Protein AF-A0A7W4J433-F1 (afdb_monomer)

Radius of gyration: 26.14 Å; Cα contacts (8 Å, |Δi|>4): 39; chains: 1; bounding box: 35×67×59 Å

Structure (mmCIF, N/CA/C/O backbone):
data_AF-A0A7W4J433-F1
#
_entry.id   AF-A0A7W4J433-F1
#
loop_
_atom_site.group_PDB
_atom_site.id
_atom_site.type_symbol
_atom_site.label_atom_id
_atom_site.label_alt_id
_atom_site.label_comp_id
_atom_site.label_asym_id
_atom_site.label_entity_id
_atom_site.label_seq_id
_atom_site.pdbx_PDB_ins_code
_atom_site.Cartn_x
_atom_site.Cartn_y
_atom_site.Cartn_z
_atom_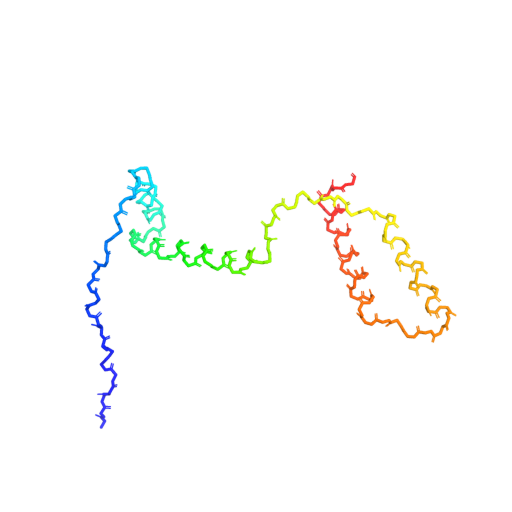site.occupancy
_atom_site.B_iso_or_equiv
_atom_site.auth_seq_id
_atom_site.auth_comp_id
_atom_site.auth_asym_id
_atom_site.auth_atom_id
_atom_site.pdbx_PDB_model_num
ATOM 1 N N . MET A 1 1 ? 17.910 -39.951 20.956 1.00 39.19 1 MET A N 1
ATOM 2 C CA . MET A 1 1 ? 17.774 -38.640 20.286 1.00 39.19 1 MET A CA 1
ATOM 3 C C . MET A 1 1 ? 17.010 -38.864 18.997 1.00 39.19 1 MET A C 1
ATOM 5 O O . MET A 1 1 ? 17.552 -39.471 18.088 1.00 39.19 1 MET A O 1
ATOM 9 N N . THR A 1 2 ? 15.725 -38.519 18.962 1.00 42.88 2 THR A N 1
ATOM 10 C CA . THR A 1 2 ? 14.858 -38.714 17.793 1.00 42.88 2 THR A CA 1
ATOM 11 C C . THR A 1 2 ? 14.587 -37.360 17.156 1.00 42.88 2 THR A C 1
ATOM 13 O O . THR A 1 2 ? 13.868 -36.534 17.714 1.00 42.88 2 THR A O 1
ATOM 16 N N . ASP A 1 3 ? 15.205 -37.135 16.001 1.00 42.53 3 ASP A N 1
ATOM 17 C CA . ASP A 1 3 ? 14.925 -35.998 15.134 1.00 42.53 3 ASP A CA 1
ATOM 18 C C . ASP A 1 3 ? 13.514 -36.168 14.544 1.00 42.53 3 ASP A C 1
ATOM 20 O O . ASP A 1 3 ? 13.240 -37.108 13.797 1.00 42.53 3 ASP A O 1
ATOM 24 N N . LYS A 1 4 ? 12.585 -35.310 14.971 1.00 59.88 4 LYS A N 1
ATOM 25 C CA . LYS A 1 4 ? 11.200 -35.251 14.482 1.00 59.88 4 LYS A CA 1
ATOM 26 C C . LYS A 1 4 ? 10.920 -33.930 13.767 1.00 59.88 4 LYS A C 1
ATOM 28 O O . LYS A 1 4 ? 9.800 -33.439 13.842 1.00 59.88 4 LYS A O 1
ATOM 33 N N . ASN A 1 5 ? 11.900 -33.345 13.080 1.00 50.84 5 ASN A N 1
ATOM 34 C CA . ASN A 1 5 ? 11.664 -32.107 12.338 1.00 50.84 5 ASN A CA 1
ATOM 35 C C . ASN A 1 5 ? 12.029 -32.215 10.857 1.00 50.84 5 ASN A C 1
ATOM 37 O O . ASN A 1 5 ? 12.592 -31.300 10.260 1.00 5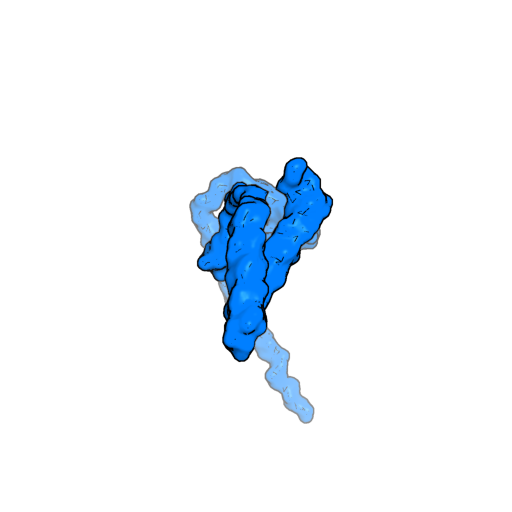0.84 5 ASN A O 1
ATOM 41 N N . SER A 1 6 ? 11.619 -33.320 10.229 1.00 47.25 6 SER A N 1
ATOM 42 C CA . SER A 1 6 ? 11.509 -33.373 8.773 1.00 47.25 6 SER A CA 1
ATOM 43 C C . SER A 1 6 ? 10.305 -32.525 8.355 1.00 47.25 6 SER A C 1
ATOM 45 O O . SER A 1 6 ? 9.164 -32.991 8.298 1.00 47.25 6 SER A O 1
ATOM 47 N N . VAL A 1 7 ? 10.565 -31.230 8.153 1.00 59.53 7 VAL A N 1
ATOM 48 C CA . VAL A 1 7 ? 9.625 -30.268 7.581 1.00 59.53 7 VAL A CA 1
ATOM 49 C C . VAL A 1 7 ? 9.120 -30.879 6.280 1.00 59.53 7 VAL A C 1
ATOM 51 O O . VAL A 1 7 ? 9.881 -31.047 5.327 1.00 59.53 7 VAL A O 1
ATOM 54 N N . HIS A 1 8 ? 7.841 -31.258 6.260 1.00 49.12 8 HIS A N 1
ATOM 55 C CA . HIS A 1 8 ? 7.146 -31.647 5.043 1.00 49.12 8 HIS A CA 1
ATOM 56 C C . HIS A 1 8 ? 7.218 -30.458 4.088 1.00 49.12 8 HIS A C 1
ATOM 58 O O . HIS A 1 8 ? 6.381 -29.554 4.124 1.00 49.12 8 HIS A O 1
ATOM 64 N N . THR A 1 9 ? 8.239 -30.450 3.236 1.00 54.84 9 THR A N 1
ATOM 65 C CA . THR A 1 9 ? 8.313 -29.571 2.078 1.00 54.84 9 THR A CA 1
ATOM 66 C C . THR A 1 9 ? 7.271 -30.119 1.121 1.00 54.84 9 THR A C 1
ATOM 68 O O . THR A 1 9 ? 7.573 -30.925 0.245 1.00 54.84 9 THR A O 1
ATOM 71 N N . GLN A 1 10 ? 5.998 -29.807 1.389 1.00 56.47 10 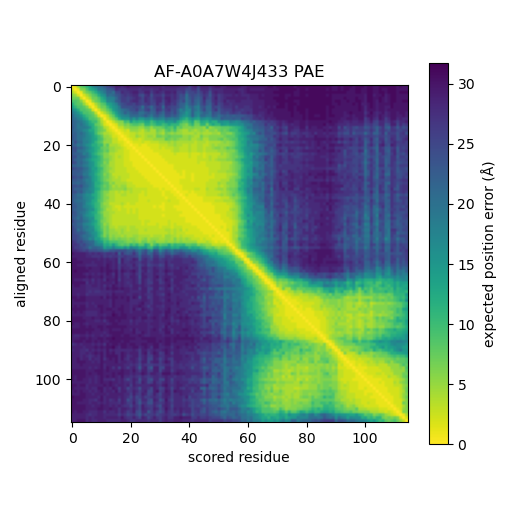GLN A N 1
ATOM 72 C CA . GLN A 1 10 ? 4.919 -30.161 0.490 1.00 56.47 10 GLN A CA 1
ATOM 73 C C . GLN A 1 10 ? 5.322 -29.633 -0.875 1.00 56.47 10 GLN A C 1
ATOM 75 O O . GLN A 1 10 ? 5.508 -28.428 -1.046 1.00 56.47 10 GLN A O 1
ATOM 80 N N . ASN A 1 11 ? 5.502 -30.558 -1.813 1.00 54.84 11 ASN A N 1
ATOM 81 C CA . ASN A 1 11 ? 5.726 -30.273 -3.215 1.00 54.84 11 ASN A CA 1
ATOM 82 C C . ASN A 1 11 ? 4.439 -29.629 -3.750 1.00 54.84 11 ASN A C 1
ATOM 84 O O . ASN A 1 11 ? 3.569 -30.292 -4.313 1.00 54.84 11 ASN A O 1
ATOM 88 N N . LYS A 1 12 ? 4.243 -28.348 -3.423 1.00 65.69 12 LYS A N 1
ATOM 89 C CA . LYS A 1 12 ? 3.095 -27.566 -3.850 1.00 65.69 12 LYS A CA 1
ATOM 90 C C . LYS A 1 12 ? 3.285 -27.349 -5.335 1.00 65.69 12 LYS A C 1
ATOM 92 O O . LYS A 1 12 ? 4.181 -26.615 -5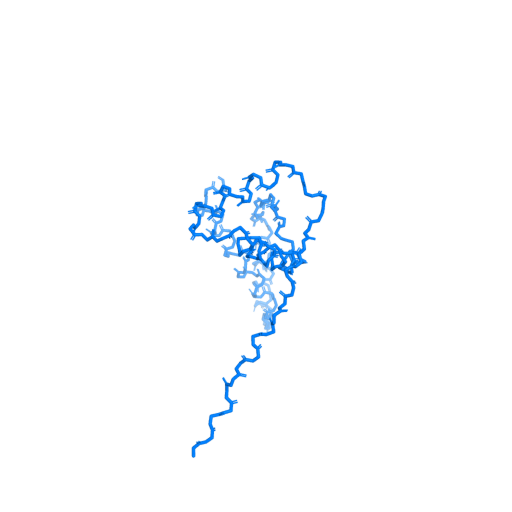.744 1.00 65.69 12 LYS A O 1
ATOM 97 N N . ILE A 1 13 ? 2.448 -28.019 -6.121 1.00 76.12 13 ILE A N 1
ATOM 98 C CA . ILE A 1 13 ? 2.380 -27.824 -7.565 1.00 76.12 13 ILE A CA 1
ATOM 99 C C . ILE A 1 13 ? 2.315 -26.309 -7.811 1.00 76.12 13 ILE A C 1
ATOM 101 O O . ILE A 1 13 ? 1.422 -25.653 -7.261 1.00 76.12 13 ILE A O 1
ATOM 105 N N . PRO A 1 14 ? 3.258 -25.733 -8.577 1.00 74.56 14 PRO A N 1
ATOM 106 C CA . PRO A 1 14 ? 3.270 -24.307 -8.830 1.00 74.56 14 PRO A CA 1
ATOM 107 C C . PRO A 1 14 ? 2.004 -23.941 -9.601 1.00 74.56 14 PRO A C 1
ATOM 109 O O . PRO A 1 14 ? 1.794 -24.324 -10.752 1.00 74.56 14 PRO A O 1
ATOM 112 N N . TRP A 1 15 ? 1.124 -23.215 -8.930 1.00 78.50 15 TRP A N 1
ATOM 113 C CA . TRP A 1 15 ? -0.046 -22.612 -9.537 1.00 78.50 15 TRP A CA 1
ATOM 114 C C . TRP A 1 15 ? 0.362 -21.602 -10.618 1.00 78.50 15 TRP A C 1
ATOM 116 O O . TRP A 1 15 ? 1.357 -20.888 -10.499 1.00 78.50 15 TRP A O 1
ATOM 126 N N . SER A 1 16 ? -0.411 -21.560 -11.703 1.00 82.06 16 SER A N 1
ATOM 127 C CA . SER A 1 16 ? -0.202 -20.635 -12.820 1.00 82.06 16 SER A CA 1
ATOM 128 C C . SER A 1 16 ? -1.377 -19.673 -12.926 1.00 82.06 16 SER A C 1
ATOM 130 O O . SER A 1 16 ? -2.528 -20.102 -12.986 1.00 82.06 16 SER A O 1
ATOM 132 N N . ILE A 1 17 ? -1.091 -18.374 -13.002 1.00 81.69 17 ILE A N 1
ATOM 133 C CA . ILE A 1 17 ? -2.110 -17.331 -13.151 1.00 81.69 17 ILE A CA 1
ATOM 134 C C . ILE A 1 17 ? -2.316 -17.056 -14.647 1.00 81.69 17 ILE A C 1
ATOM 136 O O . ILE A 1 17 ? -1.391 -16.656 -15.357 1.00 81.69 17 ILE A O 1
ATOM 140 N N . ARG A 1 18 ? -3.532 -17.301 -15.146 1.00 87.75 18 ARG A N 1
ATOM 141 C CA . ARG A 1 18 ? -3.931 -17.033 -16.539 1.00 87.75 18 ARG A CA 1
ATOM 142 C C . ARG A 1 18 ? -4.531 -15.626 -16.666 1.00 87.75 18 ARG A C 1
ATOM 144 O O . ARG A 1 18 ? -5.028 -15.078 -15.691 1.00 87.75 18 ARG A O 1
ATOM 151 N N . GLY A 1 19 ? -4.492 -15.052 -17.871 1.00 87.06 19 GLY A N 1
ATOM 152 C CA . GLY A 1 19 ? -5.144 -13.765 -18.172 1.00 87.06 19 GLY A CA 1
ATOM 153 C C . GLY A 1 19 ? -4.366 -12.503 -17.773 1.00 87.06 19 GLY A C 1
ATOM 154 O O . GLY A 1 19 ? -4.930 -11.415 -17.782 1.00 87.06 19 GLY A O 1
ATOM 155 N N . ILE A 1 20 ? -3.078 -12.615 -17.438 1.00 88.50 20 ILE A N 1
ATOM 156 C CA . ILE A 1 20 ? -2.232 -11.452 -17.132 1.00 88.50 20 ILE A CA 1
ATOM 157 C C . ILE A 1 20 ? -1.845 -10.736 -18.432 1.00 88.50 20 ILE A C 1
ATOM 159 O O . ILE A 1 20 ? -1.381 -11.374 -19.380 1.00 88.50 20 ILE A O 1
ATOM 163 N N . SER A 1 21 ? -1.988 -9.407 -18.468 1.00 91.44 21 SER A N 1
ATOM 164 C CA . SER A 1 21 ? -1.570 -8.612 -19.625 1.00 91.44 21 SER A CA 1
ATOM 165 C C . SER A 1 21 ? -0.049 -8.704 -19.851 1.00 91.44 21 SER A C 1
ATOM 167 O O . SER A 1 21 ? 0.720 -8.756 -18.882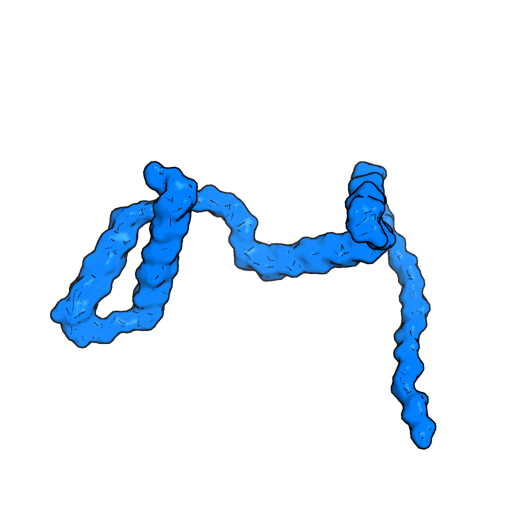 1.00 91.44 21 SER A O 1
ATOM 169 N N . PRO A 1 22 ? 0.432 -8.674 -21.110 1.00 90.88 22 PRO A N 1
ATOM 170 C CA . PRO A 1 22 ? 1.868 -8.718 -21.397 1.00 90.88 22 PRO A CA 1
ATOM 171 C C . PRO A 1 22 ? 2.652 -7.617 -20.671 1.00 90.88 22 PRO A C 1
ATOM 173 O O . PRO A 1 22 ? 3.738 -7.864 -20.150 1.00 90.88 22 PRO A O 1
ATOM 176 N N . ASN A 1 23 ? 2.059 -6.426 -20.554 1.00 90.44 23 ASN A N 1
ATOM 177 C CA . ASN A 1 23 ? 2.658 -5.287 -19.861 1.00 90.44 23 ASN A CA 1
ATOM 178 C C . ASN A 1 23 ? 2.859 -5.557 -18.365 1.00 90.44 23 ASN A C 1
ATOM 180 O O . ASN A 1 23 ? 3.937 -5.283 -17.838 1.00 90.44 23 ASN A O 1
ATOM 184 N N . ALA A 1 24 ? 1.865 -6.136 -17.684 1.00 89.56 24 ALA A N 1
ATOM 185 C CA . ALA A 1 24 ? 1.975 -6.475 -16.266 1.00 89.56 24 ALA A CA 1
ATOM 186 C C . ALA A 1 24 ? 3.050 -7.545 -16.020 1.00 89.56 24 ALA A C 1
ATOM 188 O O . ALA A 1 24 ? 3.833 -7.433 -15.077 1.00 89.56 24 ALA A O 1
ATOM 189 N N . LYS A 1 25 ? 3.152 -8.542 -16.910 1.00 90.94 25 LYS A N 1
ATOM 190 C CA . LYS A 1 25 ? 4.201 -9.572 -16.846 1.00 90.94 25 LYS A CA 1
ATOM 191 C C . LYS A 1 25 ? 5.602 -8.974 -17.016 1.00 90.94 25 LYS A C 1
ATOM 193 O O . LYS A 1 25 ? 6.509 -9.299 -16.245 1.00 90.94 25 LYS A O 1
ATOM 198 N N . SER A 1 26 ? 5.778 -8.086 -17.994 1.00 92.06 26 SER A N 1
ATOM 199 C CA . SER A 1 26 ? 7.041 -7.375 -18.220 1.00 92.06 26 SER A CA 1
ATOM 200 C C . SER A 1 26 ? 7.411 -6.493 -17.029 1.00 92.06 26 SER A C 1
ATOM 202 O O . SER A 1 26 ? 8.555 -6.518 -16.581 1.00 92.06 26 SER A O 1
ATOM 204 N N . PHE A 1 27 ? 6.442 -5.773 -16.461 1.00 92.94 27 PHE A N 1
ATOM 205 C CA . PHE A 1 27 ? 6.656 -4.937 -15.283 1.00 92.94 27 PHE A CA 1
ATOM 206 C C . PHE A 1 27 ? 7.109 -5.761 -14.074 1.00 92.94 27 PHE A C 1
ATOM 208 O O . PHE A 1 27 ? 8.145 -5.453 -13.487 1.00 92.94 27 PHE A O 1
ATOM 215 N N . ALA A 1 28 ? 6.399 -6.848 -13.755 1.00 91.44 28 ALA A N 1
ATOM 216 C CA . ALA A 1 28 ? 6.770 -7.753 -12.668 1.00 91.44 28 ALA A CA 1
ATOM 217 C C . ALA A 1 28 ? 8.191 -8.307 -12.850 1.00 91.44 28 ALA A C 1
ATOM 219 O O . ALA A 1 28 ? 8.984 -8.314 -11.914 1.00 91.44 28 ALA A O 1
ATOM 220 N N . SER A 1 29 ? 8.549 -8.691 -14.079 1.00 92.25 29 SER A N 1
ATOM 221 C CA . SER A 1 29 ? 9.886 -9.208 -14.399 1.00 92.25 29 SER A CA 1
ATOM 222 C C . SER A 1 29 ? 10.986 -8.163 -14.186 1.00 92.25 29 SER A C 1
ATOM 224 O O . SER A 1 29 ? 12.045 -8.470 -13.640 1.00 92.25 29 SER A O 1
ATOM 226 N N . VAL A 1 30 ? 10.746 -6.913 -14.593 1.00 95.06 30 VAL A N 1
ATOM 227 C CA . VAL A 1 30 ? 11.699 -5.810 -14.399 1.00 95.06 30 VAL A CA 1
ATOM 228 C C . VAL A 1 30 ? 11.873 -5.489 -12.918 1.00 95.06 30 VAL A C 1
ATOM 230 O O . VAL A 1 30 ? 13.003 -5.292 -12.474 1.00 95.06 30 VAL A O 1
ATOM 233 N N . GLN A 1 31 ? 10.782 -5.440 -12.154 1.00 92.50 31 GLN A N 1
ATOM 234 C CA . GLN A 1 31 ? 10.838 -5.098 -10.735 1.00 92.50 31 GLN A CA 1
ATOM 235 C C . GLN A 1 31 ? 11.456 -6.213 -9.892 1.00 92.50 31 GLN A C 1
ATOM 237 O O . GLN A 1 31 ? 12.294 -5.924 -9.042 1.00 92.50 31 GLN A O 1
ATOM 242 N N . ALA A 1 32 ? 11.145 -7.476 -10.190 1.00 93.44 32 ALA A N 1
ATOM 243 C CA . ALA A 1 32 ? 11.803 -8.623 -9.572 1.00 93.44 32 ALA A CA 1
ATOM 244 C C . ALA A 1 32 ? 13.321 -8.581 -9.806 1.00 93.44 32 ALA A C 1
ATOM 246 O O . ALA A 1 32 ? 14.102 -8.674 -8.861 1.00 93.44 32 ALA A O 1
ATOM 247 N N . ARG A 1 33 ? 13.746 -8.305 -11.051 1.00 93.81 33 ARG A N 1
ATOM 248 C CA . ARG A 1 33 ? 15.168 -8.154 -11.394 1.00 93.81 33 ARG A CA 1
ATOM 249 C C . ARG A 1 33 ? 15.835 -7.001 -10.644 1.00 93.81 33 ARG A C 1
ATOM 251 O O . ARG A 1 33 ? 16.968 -7.152 -10.206 1.00 93.81 33 ARG A O 1
ATOM 258 N N . LYS A 1 34 ? 15.153 -5.861 -10.483 1.00 93.31 34 LYS A N 1
ATOM 259 C CA . LYS A 1 34 ? 15.661 -4.720 -9.699 1.00 93.31 34 LYS A CA 1
ATOM 260 C C . LYS A 1 34 ? 15.810 -5.050 -8.216 1.00 93.31 34 LYS A C 1
ATOM 262 O O . LYS A 1 34 ? 16.751 -4.580 -7.591 1.00 93.31 34 LYS A O 1
ATOM 267 N N . ALA A 1 35 ? 14.890 -5.839 -7.674 1.00 90.00 35 ALA A N 1
ATOM 268 C CA . ALA A 1 35 ? 14.911 -6.281 -6.286 1.00 90.00 35 ALA A CA 1
ATOM 269 C C . ALA A 1 35 ? 15.859 -7.472 -6.040 1.00 90.00 35 ALA A C 1
ATOM 271 O O . ALA A 1 35 ? 16.060 -7.848 -4.892 1.00 90.00 35 ALA A O 1
ATOM 272 N N . GLY A 1 36 ? 16.445 -8.059 -7.092 1.00 94.44 36 GLY A N 1
ATOM 273 C CA . GLY A 1 36 ? 17.339 -9.214 -6.975 1.00 94.44 36 GLY A CA 1
ATOM 274 C C . GLY A 1 36 ? 16.635 -10.512 -6.565 1.00 94.44 36 GLY A C 1
ATOM 275 O O . GLY A 1 36 ? 17.297 -11.439 -6.110 1.00 94.44 36 GLY A O 1
ATOM 276 N N . ILE A 1 37 ? 15.311 -10.584 -6.723 1.00 93.56 37 ILE A N 1
ATOM 277 C CA . ILE A 1 37 ? 14.482 -11.733 -6.334 1.00 93.56 37 ILE A CA 1
ATOM 278 C C . ILE A 1 37 ? 13.799 -12.360 -7.548 1.00 93.56 37 ILE A C 1
ATOM 280 O O . ILE A 1 37 ? 13.770 -11.794 -8.647 1.00 93.56 37 ILE A O 1
ATOM 284 N N . ASN A 1 38 ? 13.236 -13.552 -7.362 1.00 93.12 38 ASN A N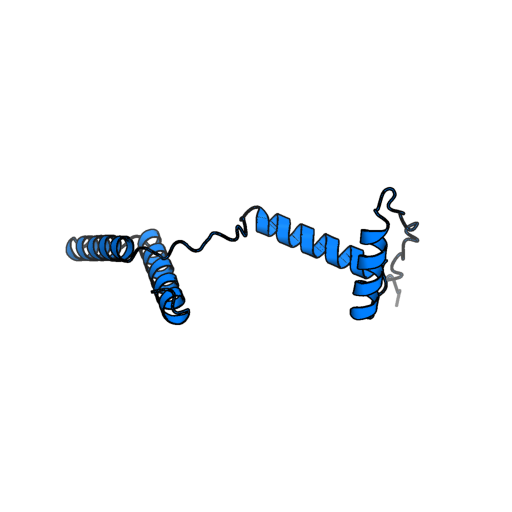 1
ATOM 285 C CA . ASN A 1 38 ? 12.508 -14.220 -8.432 1.00 93.12 38 ASN A CA 1
ATOM 286 C C . ASN A 1 38 ? 11.133 -13.553 -8.670 1.00 93.12 38 ASN A C 1
ATOM 288 O O . ASN A 1 38 ? 10.580 -12.876 -7.803 1.00 93.12 38 ASN A O 1
ATOM 292 N N . VAL A 1 39 ? 10.560 -13.742 -9.863 1.00 90.31 39 VAL A N 1
ATOM 293 C CA . VAL A 1 39 ? 9.284 -13.098 -10.233 1.00 90.31 39 VAL A CA 1
ATOM 294 C C . VAL A 1 39 ? 8.122 -13.568 -9.356 1.00 90.31 39 VAL A C 1
ATOM 296 O O . VAL A 1 39 ? 7.258 -12.764 -9.021 1.00 90.31 39 VAL A O 1
ATOM 299 N N . GLY A 1 40 ? 8.087 -14.847 -8.976 1.00 88.44 40 GLY A N 1
ATOM 300 C CA . GLY A 1 40 ? 7.026 -15.399 -8.130 1.00 88.44 40 GLY A CA 1
ATOM 301 C C . GLY A 1 40 ? 7.036 -14.808 -6.722 1.00 88.44 40 GLY A C 1
ATOM 302 O O . GLY A 1 40 ? 5.996 -14.388 -6.232 1.00 88.44 40 GLY A O 1
ATOM 303 N N . GLU A 1 41 ? 8.216 -14.697 -6.123 1.00 89.38 41 GLU A N 1
ATOM 304 C CA . GLU A 1 41 ? 8.470 -14.089 -4.818 1.00 89.38 41 GLU A CA 1
ATOM 305 C C . GLU A 1 41 ? 8.156 -12.593 -4.839 1.00 89.38 41 GLU A C 1
ATOM 307 O O . GLU A 1 41 ? 7.496 -12.077 -3.941 1.00 89.38 41 GLU A O 1
ATOM 312 N N . TRP A 1 42 ? 8.525 -11.895 -5.915 1.00 93.25 42 TRP A N 1
ATOM 313 C CA . TRP A 1 42 ? 8.129 -10.501 -6.091 1.00 93.25 42 TRP A CA 1
ATOM 314 C C . TRP A 1 42 ? 6.603 -10.338 -6.152 1.00 93.25 42 TRP A C 1
ATOM 316 O O . TRP A 1 42 ? 6.049 -9.442 -5.515 1.00 93.25 42 TRP A O 1
ATOM 326 N N . VAL A 1 43 ? 5.908 -11.216 -6.885 1.00 91.38 43 VAL A N 1
ATOM 327 C CA . VAL A 1 43 ? 4.437 -11.211 -6.965 1.00 91.38 43 VAL A CA 1
ATOM 328 C C . VAL A 1 43 ? 3.811 -11.545 -5.610 1.00 91.38 43 VAL A C 1
ATOM 330 O O . VAL A 1 43 ? 2.838 -10.902 -5.223 1.00 91.38 43 VAL A O 1
ATOM 333 N N . GLU A 1 44 ? 4.365 -12.503 -4.870 1.00 89.75 44 GLU A N 1
ATOM 334 C CA . GLU A 1 44 ? 3.921 -12.851 -3.520 1.00 89.75 44 GLU A CA 1
ATOM 335 C C . GLU A 1 44 ? 4.002 -11.644 -2.581 1.00 89.75 44 GLU A C 1
ATOM 337 O O . GLU A 1 44 ? 2.996 -11.271 -1.971 1.00 89.75 44 GLU A O 1
ATOM 342 N N . LEU A 1 45 ? 5.156 -10.973 -2.531 1.00 91.00 45 LEU A N 1
ATOM 343 C CA . LEU A 1 45 ? 5.346 -9.769 -1.724 1.00 91.00 45 LEU A CA 1
ATOM 344 C C . LEU A 1 45 ? 4.379 -8.656 -2.132 1.00 91.00 45 LEU A C 1
ATOM 346 O O . LEU A 1 45 ? 3.749 -8.054 -1.265 1.00 91.00 45 LEU A O 1
ATOM 350 N N . ALA A 1 46 ? 4.198 -8.424 -3.433 1.00 89.56 46 ALA A N 1
ATOM 351 C CA . ALA A 1 46 ? 3.282 -7.404 -3.935 1.00 89.56 46 ALA A CA 1
ATOM 352 C C . ALA A 1 46 ? 1.817 -7.691 -3.554 1.00 89.56 46 ALA A C 1
ATOM 354 O O . ALA A 1 46 ? 1.089 -6.775 -3.168 1.00 89.56 46 ALA A O 1
ATOM 355 N N . ILE A 1 47 ? 1.376 -8.954 -3.618 1.00 90.12 47 ILE A N 1
ATOM 356 C CA . ILE A 1 47 ? 0.026 -9.363 -3.198 1.00 90.12 47 ILE A CA 1
ATOM 357 C C . ILE A 1 47 ? -0.142 -9.179 -1.690 1.00 90.12 47 ILE A C 1
ATOM 359 O O . ILE A 1 47 ? -1.164 -8.650 -1.253 1.00 90.12 47 ILE A O 1
ATOM 363 N N . LEU A 1 48 ? 0.841 -9.592 -0.888 1.00 90.69 48 LEU A N 1
ATOM 364 C CA . LEU A 1 48 ? 0.796 -9.449 0.567 1.00 90.69 48 LEU A CA 1
ATOM 365 C C . LEU A 1 48 ? 0.802 -7.981 0.992 1.00 90.69 48 LEU A C 1
ATOM 367 O O . LEU A 1 48 ? 0.033 -7.596 1.873 1.00 90.69 48 LEU A O 1
ATOM 371 N N . GLU A 1 49 ? 1.625 -7.153 0.354 1.00 88.25 49 GLU A N 1
ATOM 372 C CA . GLU A 1 49 ? 1.665 -5.714 0.586 1.00 88.25 49 GLU A CA 1
ATOM 373 C C . GLU A 1 49 ? 0.329 -5.075 0.215 1.00 88.25 49 GLU A C 1
ATOM 375 O O . GLU A 1 49 ? -0.241 -4.337 1.016 1.00 88.25 49 GLU A O 1
ATOM 380 N N . LYS A 1 50 ? -0.225 -5.417 -0.953 1.00 86.75 50 LYS A N 1
ATOM 381 C CA . LYS A 1 50 ? -1.537 -4.939 -1.386 1.00 86.75 50 LYS A CA 1
ATOM 382 C C . LYS A 1 50 ? -2.640 -5.377 -0.426 1.00 86.75 50 LYS A C 1
ATOM 384 O O . LYS A 1 50 ? -3.422 -4.540 -0.003 1.00 86.75 50 LYS A O 1
ATOM 389 N N . ALA A 1 51 ? -2.666 -6.638 -0.002 1.00 84.62 51 ALA A N 1
ATOM 390 C CA . ALA A 1 51 ? -3.647 -7.148 0.953 1.00 84.62 51 ALA A CA 1
ATOM 391 C C . ALA A 1 51 ? -3.500 -6.504 2.339 1.00 84.62 51 ALA A C 1
ATOM 393 O O . ALA A 1 51 ? -4.499 -6.215 2.998 1.00 84.62 51 ALA A O 1
ATOM 394 N N . LYS A 1 52 ? -2.268 -6.245 2.792 1.00 84.06 52 LYS A N 1
ATOM 395 C CA . LYS A 1 52 ? -1.997 -5.497 4.024 1.00 84.06 52 LYS A CA 1
ATOM 396 C C . LYS A 1 52 ? -2.488 -4.060 3.894 1.00 84.06 52 LYS A C 1
ATOM 398 O O . LYS A 1 52 ? -3.168 -3.599 4.804 1.00 84.06 52 LYS A O 1
ATOM 403 N N . ASN A 1 53 ? -2.189 -3.406 2.774 1.00 76.94 53 ASN A N 1
ATOM 404 C CA . ASN A 1 53 ? -2.614 -2.046 2.453 1.00 76.94 53 ASN A CA 1
ATOM 405 C C . ASN A 1 53 ? -4.127 -1.933 2.264 1.00 76.94 53 ASN A C 1
ATOM 407 O O . ASN A 1 53 ? -4.692 -0.907 2.607 1.00 76.94 53 ASN A O 1
ATOM 411 N N . ASP A 1 54 ? -4.799 -2.972 1.775 1.00 76.81 54 ASP A N 1
ATOM 412 C CA . ASP A 1 54 ? -6.254 -3.013 1.634 1.00 76.81 54 ASP A CA 1
ATOM 413 C C . ASP A 1 54 ? -6.923 -3.324 2.987 1.00 76.81 54 ASP A C 1
ATOM 415 O O . ASP A 1 54 ? -7.955 -2.743 3.314 1.00 76.81 54 ASP A O 1
ATOM 419 N N . ARG A 1 55 ? -6.308 -4.151 3.850 1.00 69.25 55 ARG A N 1
ATOM 420 C CA . ARG A 1 55 ? -6.757 -4.361 5.244 1.00 69.25 55 ARG A CA 1
ATOM 421 C C . ARG A 1 55 ? -6.575 -3.113 6.104 1.00 69.25 55 ARG A C 1
ATOM 423 O O . ARG A 1 55 ? -7.464 -2.773 6.880 1.00 69.25 55 ARG A O 1
ATOM 430 N N . SER A 1 56 ? -5.454 -2.409 5.964 1.00 59.91 56 SER A N 1
ATOM 431 C CA . SER A 1 56 ? -5.284 -1.077 6.549 1.00 59.91 56 SER A CA 1
ATOM 432 C C . SER A 1 56 ? -6.080 -0.013 5.783 1.00 59.91 56 SER A C 1
ATOM 434 O O . SER A 1 56 ? -6.415 1.012 6.360 1.00 59.91 56 SER A O 1
ATOM 436 N N . GLY A 1 57 ? -6.463 -0.281 4.534 1.00 50.38 57 GLY A N 1
ATOM 437 C CA . GLY A 1 57 ? -7.264 0.550 3.629 1.00 50.38 57 GLY A CA 1
ATOM 438 C C . GLY A 1 57 ? -8.781 0.413 3.789 1.00 50.38 57 GLY A C 1
ATOM 439 O O . GLY A 1 57 ? -9.513 1.281 3.324 1.00 50.38 57 GLY A O 1
ATOM 440 N N . GLY A 1 58 ? -9.265 -0.563 4.565 1.00 48.28 58 GLY A N 1
ATOM 441 C CA . GLY A 1 58 ? -10.558 -0.466 5.259 1.00 48.28 58 GLY A CA 1
ATOM 442 C C . GLY A 1 58 ? -10.575 0.685 6.279 1.00 48.28 58 GLY A C 1
ATOM 443 O O . GLY A 1 58 ? -11.631 1.172 6.671 1.00 48.28 58 GLY A O 1
ATOM 444 N N . ARG A 1 59 ? -9.391 1.191 6.646 1.00 49.56 59 ARG A N 1
ATOM 445 C CA . ARG A 1 59 ? -9.166 2.515 7.231 1.00 49.56 59 ARG A CA 1
ATOM 446 C C . ARG A 1 59 ? -8.501 3.413 6.181 1.00 49.56 59 ARG A C 1
ATOM 448 O O . ARG A 1 59 ? -7.432 3.958 6.409 1.00 49.56 59 ARG A O 1
ATOM 455 N N . SER A 1 60 ? -9.138 3.499 5.014 1.00 40.91 60 SER A N 1
ATOM 456 C CA . SER A 1 60 ? -8.929 4.458 3.928 1.00 40.91 60 SER A CA 1
ATOM 457 C C . SER A 1 60 ? -7.698 5.353 4.107 1.00 40.91 60 SER A C 1
ATOM 459 O O . SER A 1 60 ? -7.800 6.449 4.669 1.00 40.91 60 SER A O 1
ATOM 461 N N . VAL A 1 61 ? -6.562 4.947 3.533 1.00 44.44 61 VAL A N 1
ATOM 462 C CA . VAL A 1 61 ? -5.598 5.917 2.998 1.00 44.44 61 VAL A CA 1
ATOM 463 C C . VAL A 1 61 ? -6.232 6.474 1.727 1.00 44.44 61 VAL A C 1
ATOM 465 O O . VAL A 1 61 ? -5.774 6.271 0.609 1.00 44.44 61 VAL A O 1
ATOM 468 N N . ALA A 1 62 ? -7.355 7.170 1.903 1.00 42.38 62 ALA A N 1
ATOM 469 C CA . ALA A 1 62 ? -7.620 8.274 1.025 1.00 42.38 62 ALA A CA 1
ATOM 470 C C . ALA A 1 62 ? -6.370 9.143 1.153 1.00 42.38 62 ALA A C 1
ATOM 472 O O . ALA A 1 62 ? -6.000 9.549 2.262 1.00 42.38 62 ALA A O 1
ATOM 473 N N . VAL A 1 63 ? -5.743 9.455 0.027 1.00 45.16 63 VAL A N 1
ATOM 474 C CA . VAL A 1 63 ? -5.190 10.791 -0.145 1.00 45.16 63 VAL A CA 1
ATOM 475 C C . VAL A 1 63 ? -6.388 11.724 0.052 1.00 45.16 63 VAL A C 1
ATOM 477 O O . VAL A 1 63 ? -7.033 12.161 -0.891 1.00 45.16 63 VAL A O 1
ATOM 480 N N . LYS A 1 64 ? -6.800 11.918 1.312 1.00 44.34 64 LYS A N 1
ATOM 481 C CA . LYS A 1 64 ? -7.563 13.082 1.696 1.00 44.34 64 LYS A CA 1
ATOM 482 C C . LYS A 1 64 ? -6.591 14.176 1.336 1.00 44.34 64 LYS A C 1
ATOM 484 O O . LYS A 1 64 ? -5.533 14.262 1.961 1.00 44.34 64 LYS A O 1
ATOM 489 N N . GLU A 1 65 ? -6.936 14.962 0.325 1.00 44.41 65 GLU A N 1
ATOM 490 C CA . GLU A 1 65 ? -6.632 16.382 0.371 1.00 44.41 65 GLU A CA 1
ATOM 491 C C . GLU A 1 65 ? -6.727 16.768 1.846 1.00 44.41 65 GLU A C 1
ATOM 493 O O . GLU A 1 65 ? -7.795 16.650 2.465 1.00 44.41 65 GLU A O 1
ATOM 498 N N . GLN A 1 66 ? -5.572 17.013 2.464 1.00 49.41 66 GLN A N 1
ATOM 499 C CA . GLN A 1 66 ? -5.522 17.491 3.828 1.00 49.41 66 GLN A CA 1
ATOM 500 C C . GLN A 1 66 ? -6.144 18.871 3.729 1.00 49.41 66 GLN A C 1
ATOM 502 O O . GLN A 1 66 ? -5.455 19.840 3.434 1.00 49.41 66 GLN A O 1
ATOM 507 N N . LYS A 1 67 ? -7.475 18.947 3.864 1.00 55.03 67 LYS A N 1
ATOM 508 C CA . LYS A 1 67 ? -8.129 20.223 4.099 1.00 55.03 67 LYS A CA 1
ATOM 509 C C . LYS A 1 67 ? -7.390 20.804 5.298 1.00 55.03 67 LYS A C 1
ATOM 511 O O . LYS A 1 67 ? -7.331 20.099 6.315 1.00 55.03 67 LYS A O 1
ATOM 516 N N . PRO A 1 68 ? -6.779 21.991 5.156 1.00 58.09 68 PRO A N 1
ATOM 517 C CA . PRO A 1 68 ? -6.051 22.603 6.248 1.00 58.09 68 PRO A CA 1
ATOM 518 C C . PRO A 1 68 ? -6.980 22.617 7.454 1.00 58.09 68 PRO A C 1
ATOM 520 O O . PRO A 1 68 ? -8.177 22.906 7.327 1.00 58.09 68 PRO A O 1
ATOM 523 N N . VAL A 1 69 ? -6.464 22.172 8.597 1.00 63.22 69 VAL A N 1
ATOM 524 C CA . VAL A 1 69 ? -7.244 22.177 9.829 1.00 63.22 69 VAL A CA 1
ATOM 525 C C . VAL A 1 69 ? -7.632 23.627 10.101 1.00 63.22 69 VAL A C 1
ATOM 527 O O . VAL A 1 69 ? -6.770 24.468 10.332 1.00 63.22 69 VAL A O 1
ATOM 530 N N . ASP A 1 70 ? -8.930 23.918 10.039 1.00 68.81 70 ASP A N 1
ATOM 531 C CA . ASP A 1 70 ? -9.454 25.255 10.296 1.00 68.81 70 ASP A CA 1
ATOM 532 C C . ASP A 1 70 ? -9.166 25.636 11.755 1.00 68.81 70 ASP A C 1
ATOM 534 O O . ASP A 1 70 ? -9.700 25.034 12.694 1.00 68.81 70 ASP A O 1
ATOM 538 N N . ALA A 1 71 ? -8.294 26.629 11.944 1.00 66.56 71 ALA A N 1
ATOM 539 C CA . ALA A 1 71 ? -7.877 27.126 13.252 1.00 66.56 71 ALA A CA 1
ATOM 540 C C . ALA A 1 71 ? -9.074 27.562 14.120 1.00 66.56 71 ALA A C 1
ATOM 542 O O . ALA A 1 71 ? -9.026 27.453 15.348 1.00 66.56 71 ALA A O 1
ATOM 543 N N . THR A 1 72 ? -10.186 27.959 13.494 1.00 73.69 72 THR A N 1
ATOM 544 C CA . THR A 1 72 ? -11.434 28.334 14.171 1.00 73.69 72 THR A CA 1
ATOM 545 C C . THR A 1 72 ? -12.025 27.162 14.960 1.00 73.69 72 THR A C 1
ATOM 547 O O . THR A 1 72 ? -12.523 27.340 16.072 1.00 73.69 72 THR A O 1
ATOM 550 N N . GLN A 1 73 ? -11.918 25.938 14.432 1.00 70.62 73 GLN A N 1
ATOM 551 C CA . GLN A 1 73 ? -12.422 24.735 15.101 1.00 70.62 73 GLN A CA 1
ATOM 552 C C . GLN A 1 73 ? -11.584 24.357 16.325 1.00 70.62 73 GLN A C 1
ATOM 554 O O . GLN A 1 73 ? -12.121 23.831 17.299 1.00 70.62 73 GLN A O 1
ATOM 559 N N . VAL A 1 74 ? -10.278 24.636 16.294 1.00 77.25 74 VAL A N 1
ATOM 560 C CA . VAL A 1 74 ? -9.376 24.376 17.425 1.00 77.25 74 VAL A CA 1
ATOM 561 C C . VAL A 1 74 ? -9.652 25.355 18.563 1.00 77.25 74 VAL A C 1
ATOM 563 O O . VAL A 1 74 ? -9.747 24.931 19.715 1.00 77.25 74 VAL A O 1
ATOM 566 N N . ASN A 1 75 ? -9.874 26.631 18.240 1.00 79.38 75 ASN A N 1
ATOM 567 C CA . ASN A 1 75 ? -10.197 27.663 19.226 1.00 79.38 75 ASN A CA 1
ATOM 568 C C . ASN A 1 75 ? -11.525 27.382 19.945 1.00 79.38 75 ASN A C 1
ATOM 570 O O . ASN A 1 75 ? -11.571 27.422 21.171 1.00 79.38 75 ASN A O 1
ATOM 574 N N . GLY A 1 76 ? -12.581 26.985 19.223 1.00 82.88 76 GLY A N 1
ATOM 575 C CA . GLY A 1 76 ? -13.863 26.636 19.853 1.00 82.88 76 GLY A CA 1
ATOM 576 C C . GLY A 1 76 ? -13.773 25.441 20.814 1.00 82.88 76 GLY A C 1
ATOM 577 O O . GLY A 1 76 ? -14.480 25.381 21.821 1.00 82.88 76 GLY A O 1
ATOM 578 N N . LEU A 1 77 ? -12.873 24.494 20.537 1.00 78.62 77 LEU A N 1
ATOM 579 C CA . LEU A 1 77 ? -12.651 23.325 21.388 1.00 78.62 77 LEU A CA 1
ATOM 580 C C . LEU A 1 77 ? -11.819 23.673 22.634 1.00 78.62 77 LEU A C 1
ATOM 582 O O . LEU A 1 77 ? -12.055 23.116 23.708 1.00 78.62 77 LEU A O 1
ATOM 586 N N . LEU A 1 78 ? -10.889 24.622 22.500 1.00 82.19 78 LEU A N 1
ATOM 587 C CA . LEU A 1 78 ? -10.112 25.172 23.607 1.00 82.19 78 LEU A CA 1
ATOM 588 C C . LEU A 1 78 ? -11.005 25.974 24.566 1.00 82.19 78 LEU A C 1
ATOM 590 O O . LEU A 1 78 ? -10.948 25.746 25.773 1.00 82.19 78 LEU A O 1
ATOM 594 N N . ASP A 1 79 ? -11.904 26.801 24.031 1.00 84.06 79 ASP A N 1
ATOM 595 C CA . ASP A 1 79 ? -12.920 27.531 24.800 1.00 84.06 79 ASP A CA 1
ATOM 596 C C . ASP A 1 79 ? -13.845 26.582 25.570 1.00 84.06 79 ASP A C 1
ATOM 598 O O . ASP A 1 79 ? -14.192 26.829 26.725 1.00 84.06 79 ASP A O 1
ATOM 602 N N . MET A 1 80 ? -14.244 25.466 24.953 1.00 80.75 80 MET A N 1
ATOM 603 C CA . MET A 1 80 ? -15.068 24.457 25.617 1.00 80.75 80 MET A CA 1
ATOM 604 C C . MET A 1 80 ? -14.313 23.772 26.762 1.00 80.75 80 MET A C 1
ATOM 606 O O . MET A 1 80 ? -14.881 23.582 27.836 1.00 80.75 80 MET A O 1
ATOM 610 N N . MET A 1 81 ? -13.033 23.434 26.569 1.00 80.69 81 MET A N 1
ATOM 611 C CA . MET A 1 81 ? -12.193 22.892 27.643 1.00 80.69 81 MET A CA 1
ATOM 612 C C . MET A 1 81 ? -12.020 23.891 28.786 1.00 80.69 81 MET A C 1
ATOM 614 O O . MET A 1 81 ? -12.170 23.502 29.940 1.00 80.69 81 MET A O 1
ATOM 618 N N . GLN A 1 82 ? -11.771 25.165 28.476 1.00 81.44 82 GLN A N 1
ATOM 619 C CA . GLN A 1 82 ? -11.642 26.224 29.476 1.00 81.44 82 GLN A CA 1
ATOM 620 C C . GLN A 1 82 ? -12.935 26.420 30.274 1.00 81.44 82 GLN A C 1
ATOM 622 O O . GLN A 1 82 ? -12.891 26.530 31.499 1.00 81.44 82 GLN A O 1
ATOM 627 N N . LYS A 1 83 ? -14.096 26.387 29.610 1.00 83.25 83 LYS A N 1
ATOM 628 C CA . LYS A 1 83 ? -15.408 26.446 30.273 1.00 83.25 83 LYS A CA 1
ATOM 629 C C . LYS A 1 83 ? -15.657 25.233 31.167 1.00 83.25 83 LYS A C 1
ATOM 631 O O . LYS A 1 83 ? -16.149 25.404 32.276 1.00 83.25 83 LYS A O 1
ATOM 636 N N . LEU A 1 84 ? -15.268 24.032 30.734 1.00 80.00 84 LEU A N 1
ATOM 637 C CA . LEU A 1 84 ? -15.383 22.818 31.550 1.00 80.00 84 LEU A CA 1
ATOM 638 C C . LEU A 1 84 ? -14.494 22.889 32.797 1.00 80.00 84 LEU A C 1
ATOM 640 O O . LEU A 1 84 ? -14.982 22.650 33.902 1.00 80.00 84 LEU A O 1
ATOM 644 N N . THR A 1 85 ? -13.239 23.325 32.651 1.00 78.44 85 THR A N 1
ATOM 645 C CA . THR A 1 85 ? -12.336 23.529 33.794 1.00 78.44 85 THR A CA 1
ATOM 646 C C . THR A 1 85 ? -12.822 24.625 34.734 1.00 78.44 85 THR A C 1
ATOM 648 O O . THR A 1 85 ? -12.752 24.456 35.946 1.00 78.44 85 THR A O 1
ATOM 651 N N . ALA A 1 86 ? -13.367 25.721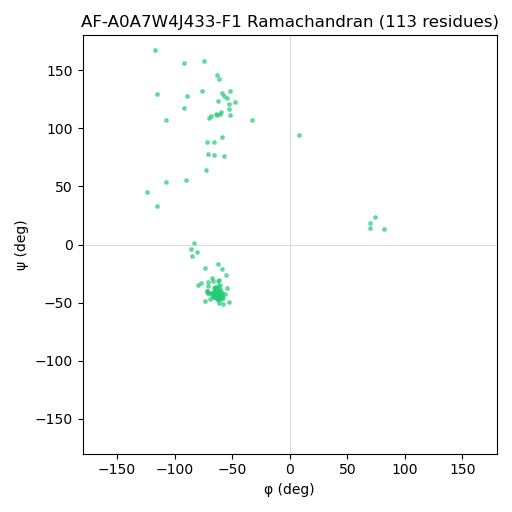 34.197 1.00 79.19 86 ALA A N 1
ATOM 652 C CA . ALA A 1 86 ? -13.936 26.804 34.996 1.00 79.19 86 ALA A CA 1
ATOM 653 C C . ALA A 1 86 ? -15.205 26.365 35.745 1.00 79.19 86 ALA A C 1
ATOM 655 O O . ALA A 1 86 ? -15.488 26.872 36.824 1.00 79.19 86 ALA A O 1
ATOM 656 N N . SER A 1 87 ? -15.946 25.396 35.200 1.00 79.38 87 SER A N 1
ATOM 657 C CA . SER A 1 87 ? -17.114 24.791 35.849 1.00 79.38 87 SER A CA 1
ATOM 658 C C . SER A 1 87 ? -16.778 23.672 36.845 1.00 79.38 87 SER A C 1
ATOM 660 O O . SER A 1 87 ? -17.692 23.083 37.415 1.00 79.38 87 SER A O 1
ATOM 662 N N . GLY A 1 88 ? -15.493 23.358 37.061 1.00 71.06 88 GLY A N 1
ATOM 663 C CA . GLY A 1 88 ? -15.059 22.312 37.996 1.00 71.06 88 GLY A CA 1
ATOM 664 C C . GLY A 1 88 ? -15.383 20.882 37.547 1.00 71.06 88 GLY A C 1
ATOM 665 O O . GLY A 1 88 ? -15.309 19.956 38.351 1.00 71.06 88 GLY A O 1
ATOM 666 N N . VAL A 1 89 ? -15.745 20.690 36.276 1.00 76.12 89 VAL A N 1
ATOM 667 C CA . VAL A 1 89 ? -16.054 19.378 35.697 1.00 76.12 89 VAL A CA 1
ATOM 668 C C . VAL A 1 89 ? -14.770 18.769 35.139 1.00 76.12 89 VAL A C 1
ATOM 670 O O . VAL A 1 89 ? -14.071 19.401 34.344 1.00 76.12 89 VAL A O 1
ATOM 673 N N . GLU A 1 90 ? -14.459 17.533 35.537 1.00 72.88 90 GLU A N 1
ATOM 674 C CA . GLU A 1 90 ? -13.296 16.811 35.017 1.00 72.88 90 GLU A CA 1
ATOM 675 C C . GLU A 1 90 ? -13.370 16.688 33.491 1.00 72.88 90 GLU A C 1
ATOM 677 O O . GLU A 1 90 ? -14.372 16.246 32.920 1.00 72.88 90 GLU A O 1
ATOM 682 N N . ILE A 1 91 ? -12.293 17.092 32.814 1.00 73.00 91 ILE A N 1
ATOM 683 C CA . ILE A 1 91 ? -12.228 17.059 31.355 1.00 73.00 91 ILE A CA 1
ATOM 684 C C . ILE A 1 91 ? -12.361 15.599 30.892 1.00 73.00 91 ILE A C 1
ATOM 686 O O . ILE A 1 91 ? -11.509 14.770 31.227 1.00 73.00 91 ILE A O 1
ATOM 690 N N . PRO A 1 92 ? -13.347 15.269 30.038 1.00 76.25 92 PRO A N 1
ATOM 691 C CA . PRO A 1 92 ? -13.478 13.924 29.504 1.00 76.25 92 PRO A CA 1
ATOM 692 C C . PRO A 1 92 ? -12.210 13.515 28.745 1.00 76.25 92 PRO A C 1
ATOM 694 O O . PRO A 1 92 ? -11.757 14.217 27.836 1.00 76.25 92 PRO A O 1
ATOM 697 N N . ALA A 1 93 ? -11.659 12.336 29.043 1.00 72.75 93 ALA A N 1
ATOM 698 C CA . ALA A 1 93 ? -10.452 11.822 28.380 1.00 72.75 93 ALA A CA 1
ATOM 699 C C . ALA A 1 93 ? -10.605 11.682 26.850 1.00 72.75 93 ALA A C 1
ATOM 701 O O . ALA A 1 93 ? -9.620 11.612 26.111 1.00 72.75 93 ALA A O 1
ATOM 702 N N . SER A 1 94 ? -11.842 11.602 26.355 1.00 73.56 94 SER A N 1
ATOM 703 C CA . SER A 1 94 ? -12.171 11.635 24.927 1.00 73.56 94 SER A CA 1
ATOM 704 C C . SER A 1 94 ? -11.968 13.023 24.310 1.00 73.56 94 SER A C 1
ATOM 706 O O . SER A 1 94 ? -11.521 13.108 23.167 1.00 73.56 94 SER A O 1
ATOM 708 N N . LEU A 1 95 ? -12.253 14.093 25.057 1.00 76.00 95 LEU A N 1
ATOM 709 C CA . LEU A 1 95 ? -12.076 15.477 24.628 1.00 76.00 95 LEU A CA 1
ATOM 710 C C . LEU A 1 95 ? -10.592 15.845 24.616 1.00 76.00 95 LEU A C 1
ATOM 712 O O . LEU A 1 95 ? -10.094 16.272 23.582 1.00 76.00 95 LEU A O 1
ATOM 716 N N . SER A 1 96 ? -9.864 15.545 25.697 1.00 76.38 96 SER A N 1
ATOM 717 C CA . SER A 1 96 ? -8.409 15.757 25.783 1.00 76.38 96 SER A CA 1
ATOM 718 C C . SER A 1 96 ? -7.661 15.111 24.608 1.00 76.38 96 SER A C 1
ATOM 720 O O . SER A 1 96 ? -6.918 15.783 23.894 1.00 76.38 96 SER A O 1
ATOM 722 N N . ARG A 1 97 ? -7.942 13.832 24.310 1.00 80.06 97 ARG A N 1
ATOM 723 C CA . ARG A 1 97 ? -7.331 13.126 23.170 1.00 80.06 97 ARG A CA 1
ATOM 724 C C . ARG A 1 97 ? -7.646 13.775 21.821 1.00 80.06 97 ARG A C 1
ATOM 726 O O . ARG A 1 97 ? -6.775 13.820 20.951 1.00 80.06 97 ARG A O 1
ATOM 733 N N . LYS A 1 98 ? -8.874 14.273 21.633 1.00 79.44 98 LYS A N 1
ATOM 734 C CA . LYS A 1 98 ? -9.273 14.976 20.405 1.00 79.44 98 LYS A CA 1
ATOM 735 C C . LYS A 1 98 ? -8.530 16.304 20.261 1.00 79.44 98 LYS A C 1
ATOM 737 O O . LYS A 1 98 ? -7.986 16.550 19.186 1.00 79.44 98 LYS A O 1
ATOM 742 N N . THR A 1 99 ? -8.427 17.101 21.325 1.00 78.88 99 THR A N 1
ATOM 743 C CA . THR A 1 99 ? -7.689 18.374 21.324 1.00 78.88 99 THR A CA 1
ATOM 744 C C . 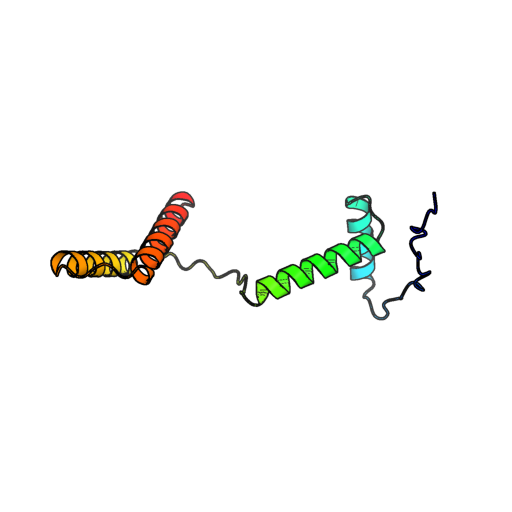THR A 1 99 ? -6.206 18.158 21.052 1.00 78.88 99 THR A C 1
ATOM 746 O O . THR A 1 99 ? -5.655 18.789 20.154 1.00 78.88 99 THR A O 1
ATOM 749 N N . SER A 1 100 ? -5.565 17.208 21.742 1.00 80.62 100 SER A N 1
ATOM 750 C CA . SER A 1 100 ? -4.154 16.878 21.512 1.00 80.62 100 SER A CA 1
ATOM 751 C C . SER A 1 100 ? -3.902 16.430 20.071 1.00 80.62 100 SER A C 1
ATOM 753 O O . SER A 1 100 ? -2.936 16.868 19.454 1.00 80.62 100 SER A O 1
ATOM 755 N N . SER A 1 101 ? -4.795 15.615 19.496 1.00 80.69 101 SER A N 1
ATOM 756 C CA . SER A 1 101 ? -4.676 15.175 18.101 1.00 80.69 101 SER A CA 1
ATOM 757 C C . SER A 1 101 ? -4.802 16.327 17.099 1.00 80.69 101 SER A C 1
ATOM 759 O O . SER A 1 101 ? -4.071 16.342 16.108 1.00 80.69 101 SER A O 1
ATOM 761 N N . LEU A 1 102 ? -5.697 17.290 17.339 1.00 82.19 102 LEU A N 1
ATOM 762 C CA . LEU A 1 102 ? -5.849 18.468 16.481 1.00 82.19 102 LEU A CA 1
ATOM 763 C C . LEU A 1 102 ? -4.662 19.428 16.619 1.00 82.19 102 LEU A C 1
ATOM 765 O O . LEU A 1 102 ? -4.140 19.868 15.601 1.00 82.19 102 LEU A O 1
ATOM 769 N N . LEU A 1 103 ? -4.166 19.666 17.836 1.00 80.56 103 LEU A N 1
ATOM 770 C CA . LEU A 1 103 ? -2.962 20.471 18.072 1.00 80.56 103 LEU A CA 1
ATOM 771 C C . LEU A 1 103 ? -1.728 19.863 17.398 1.00 80.56 103 LEU A C 1
ATOM 773 O O . LEU A 1 103 ? -0.972 20.573 16.742 1.00 80.56 103 LEU A O 1
ATOM 777 N N . SER A 1 104 ? -1.546 18.542 17.490 1.00 81.88 104 SER A N 1
ATOM 778 C CA . SER A 1 104 ? -0.458 17.857 16.782 1.00 81.88 104 SER A CA 1
ATOM 779 C C . SER A 1 104 ? -0.580 17.985 15.263 1.00 81.88 104 SER A C 1
ATOM 781 O O . SER A 1 104 ? 0.436 18.108 14.580 1.00 81.88 104 SER A O 1
ATOM 783 N N . LYS A 1 105 ? -1.804 17.981 14.718 1.00 78.00 105 LYS A N 1
ATOM 784 C CA . LYS A 1 105 ? -2.035 18.198 13.283 1.00 78.00 105 LYS A CA 1
ATOM 785 C C . LYS A 1 105 ? -1.724 19.630 12.866 1.00 78.00 105 LYS A C 1
ATOM 787 O O . LYS A 1 105 ? -0.951 19.790 11.936 1.00 78.00 105 LYS A O 1
ATOM 792 N N . VAL A 1 106 ? -2.200 20.638 13.597 1.00 79.62 106 VAL A N 1
ATOM 793 C CA . VAL A 1 106 ? -1.869 22.050 13.330 1.00 79.62 106 VAL A CA 1
ATOM 794 C C . VAL A 1 106 ? -0.361 22.290 13.412 1.00 79.62 106 VAL A C 1
ATOM 796 O O . VAL A 1 106 ? 0.214 22.887 12.510 1.00 79.62 106 VAL A O 1
ATOM 799 N N . ALA A 1 107 ? 0.317 21.752 14.429 1.00 78.50 107 ALA A N 1
ATOM 800 C CA . ALA A 1 107 ? 1.775 21.838 14.533 1.00 78.50 107 ALA A CA 1
ATOM 801 C C . ALA A 1 107 ? 2.488 21.170 13.341 1.00 78.50 107 ALA A C 1
ATOM 803 O O . ALA A 1 107 ? 3.525 21.645 12.879 1.00 78.50 107 ALA A O 1
ATOM 804 N N . THR A 1 108 ? 1.922 20.077 12.824 1.00 79.69 108 THR A N 1
ATOM 805 C CA . THR A 1 108 ? 2.438 19.393 11.633 1.00 79.69 108 THR A CA 1
ATOM 806 C C . THR A 1 108 ? 2.180 20.199 10.359 1.00 79.69 108 THR A C 1
ATOM 808 O O . THR A 1 108 ? 3.068 20.263 9.512 1.00 79.69 108 THR A O 1
ATOM 811 N N . ASP A 1 109 ? 1.015 20.830 10.227 1.00 73.06 109 ASP A N 1
ATOM 812 C CA . ASP A 1 109 ? 0.640 21.648 9.069 1.00 73.06 109 ASP A CA 1
ATOM 813 C C . ASP A 1 109 ? 1.481 2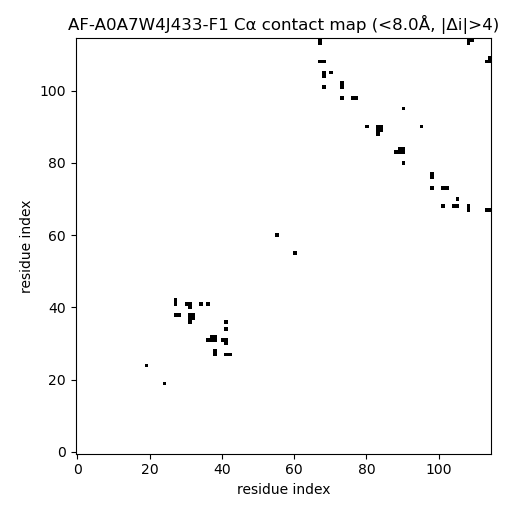2.935 9.009 1.00 73.06 109 ASP A C 1
ATOM 815 O O . ASP A 1 109 ? 2.030 23.251 7.954 1.00 73.06 109 ASP A O 1
ATOM 819 N N . ILE A 1 110 ? 1.722 23.587 10.155 1.00 74.88 110 ILE A N 1
ATOM 820 C CA . ILE A 1 110 ? 2.669 24.710 10.286 1.00 74.88 110 ILE A CA 1
ATOM 821 C C . ILE A 1 110 ? 4.083 24.268 9.887 1.00 74.88 110 ILE A C 1
ATOM 823 O O . ILE A 1 110 ? 4.738 24.928 9.085 1.00 74.88 110 ILE A O 1
ATOM 827 N N . LYS A 1 111 ? 4.555 23.116 10.388 1.00 73.62 111 LYS A N 1
ATOM 828 C CA . LYS A 1 111 ? 5.881 22.572 10.041 1.00 73.62 111 LYS A CA 1
ATOM 829 C C . LYS A 1 111 ? 6.023 22.257 8.547 1.00 73.62 111 LYS A C 1
ATOM 831 O O . LYS A 1 111 ? 7.129 22.309 8.017 1.00 73.62 111 LYS A O 1
ATOM 836 N N . ARG A 1 112 ? 4.928 21.891 7.879 1.00 74.38 112 ARG A N 1
ATOM 837 C CA . ARG A 1 112 ? 4.888 21.597 6.439 1.00 74.38 112 ARG A CA 1
ATOM 838 C C . ARG A 1 112 ? 4.687 22.840 5.566 1.00 74.38 112 ARG A C 1
ATOM 840 O O . ARG A 1 112 ? 4.743 22.704 4.350 1.00 74.38 112 ARG A O 1
ATOM 847 N N . GLY A 1 113 ? 4.490 24.022 6.154 1.00 63.25 113 GLY A N 1
ATOM 848 C CA . GLY A 1 113 ? 4.260 25.265 5.413 1.00 63.25 113 GLY A CA 1
ATOM 849 C C . GLY A 1 113 ? 2.864 25.365 4.790 1.00 63.25 113 GLY A C 1
ATOM 850 O O . GLY A 1 113 ? 2.693 26.075 3.807 1.00 63.25 113 GLY A O 1
ATOM 851 N N . HIS A 1 114 ? 1.875 24.640 5.325 1.00 58.81 114 HIS A N 1
ATOM 852 C CA . HIS A 1 114 ? 0.475 24.703 4.886 1.00 58.81 114 HIS A CA 1
ATOM 853 C C . HIS A 1 114 ? -0.311 25.769 5.665 1.00 58.81 114 HIS A C 1
ATOM 855 O O . HIS A 1 114 ? -1.321 25.454 6.298 1.00 58.81 114 HIS A O 1
ATOM 861 N N . PHE A 1 115 ? 0.170 27.012 5.642 1.00 51.50 115 PHE A N 1
ATOM 862 C CA . PHE A 1 115 ? -0.512 28.169 6.222 1.00 51.50 115 PHE A CA 1
ATOM 863 C C . PHE A 1 115 ? -0.402 29.378 5.297 1.00 51.50 115 PHE A C 1
ATOM 865 O O . PHE A 1 115 ? 0.693 29.562 4.720 1.00 51.50 115 PHE A O 1
#

Nearest PDB structures (foldseek):
  5iit-assembly2_B  TM=4.441E-01  e=5.867E+00  Saccharomyces cerevisiae S288C

Organism: NCBI:txid1017181

Foldseek 3Di:
DDDPPPPCPPPPDDDDDPDDDPVNVVVLCVVCVVVVHDSVVSVVVVVVVVVVCVVCCVVPPPPPPPPQLPVVVLVVLVVVVVVCVVVVHPDPPVSVVVSVVSVVSNVVCVVVVVD

Sequence (115 aa):
MTDKNSVHTQNKIPWSIRGISPNAKSFASVQARKAGINVGEWVELAILEKAKNDRSGGRSVAVKEQKPVDATQVNGLLDMMQKLTASGVEIPASLSRKTSSLLSKVATDIKRGHF

pLDDT: mean 74.88, std 15.48, range [39.19, 95.06]

Mean predicted aligned error: 17.91 Å

Secondary structure (DSSP, 8-state):
------------------S--HHHHHHHHHHHHHHTS-HHHHHHHHHHHHHHHHHHHTT-----------HHHHHHHHHHHHHHHHTTPPPPHHHHHHHHHHHHHHHHHHHTT--

Solvent-accessible surface area (backbone atoms only — not comparable to full-atom values): 7155 Å² total; per-residue (Å²): 139,82,89,84,75,81,72,79,75,70,84,68,76,82,81,80,88,78,91,73,52,72,67,59,54,52,50,47,47,54,52,11,58,74,70,74,46,54,53,67,59,43,50,50,52,51,51,51,51,48,52,52,50,48,63,52,34,79,61,58,77,60,84,60,76,75,71,70,79,58,64,69,62,55,50,56,53,50,53,50,51,52,51,34,56,75,67,72,44,83,78,52,72,70,54,54,53,50,52,53,53,50,52,54,46,51,56,48,34,59,74,70,64,64,119